Protein AF-H2XKS6-F1 (afdb_monomer_lite)

pLDDT: mean 90.23, std 12.4, range [43.0, 98.5]

Foldseek 3Di:
DDPPPPPPPPPDDDDDADDPDPDPDDDLQADWDWDQDPVRDTYTDGDGHWADFQAAPPPRHGAPQADGDHPVVVVVDDPSNQFDPDVCTNHHDPVVVVVVVVVVVVVVVVVVVVVVVVVVVVVVVVVVVVVVVD

InterPro domains:
  IPR008195 Large ribosomal subunit protein eL34 [PF01199] (13-106)
  IPR008195 Large ribosomal subunit protein eL34 [PR01250] (25-38)
  IPR008195 Large ribosomal subunit protein eL34 [PR01250] (38-55)
  IPR008195 Large ribosomal subunit protein eL34 [PR01250] (56-66)
  IPR008195 Large ribosomal subunit protein eL34 [PR01250] (76-98)
  IPR008195 Large ribosomal subunit protein eL34 [PTHR46595] (5-124)
  IPR018065 Large ribosomal subunit protein eL34, conserved site [PS01145] (27-40)
  IPR038562 Large ribosomal subunit protein eL34, C-terminal domain superfamily [G3DSA:6.20.340.10] (52-128)

Organism: Ciona intestinalis (NCBI:txid7719)

Sequence (134 aa):
LQSVHHFFLTLEMVQRLTYRRRLSYNTSSNRRRISKTPGGRLVYLHTKKVGSIPKCGDTKRQLFGIKPARPKELMSMCKRKKHVTRAYGGCLSSKAVRDRIVRAFLVEEQKIVVRVLKAQESKERLFTQIIHNK

Secondary structure (DSSP, 8-state):
-------------------SSS--S--GGG-EEEEE-TTS-EEEEEPPPPPBPPB-TTT-PBPTT---B-HHHHHHS-GGGT--SSTTTTTS-HHHHHHHHHHHHHHHHHHHHHHHHHHHHHHHHHHHHHHHT-

Structure (mmCIF, N/CA/C/O backbone):
data_AF-H2XKS6-F1
#
_entry.id   AF-H2XKS6-F1
#
loop_
_atom_site.group_PDB
_atom_site.id
_atom_site.type_symbol
_atom_site.label_atom_id
_atom_site.label_alt_id
_atom_site.label_comp_id
_atom_site.label_asym_id
_atom_site.label_entity_id
_atom_site.label_seq_id
_atom_site.pdbx_PDB_ins_code
_atom_site.Cartn_x
_atom_site.Cartn_y
_atom_site.Cartn_z
_atom_site.occupancy
_atom_site.B_iso_or_equiv
_atom_site.auth_seq_id
_atom_site.auth_comp_id
_atom_site.auth_asym_id
_atom_site.auth_atom_id
_atom_site.pdbx_PDB_model_num
ATOM 1 N N . LEU A 1 1 ? 14.188 -46.295 -56.832 1.00 43.00 1 LEU A N 1
ATOM 2 C CA . LEU A 1 1 ? 15.200 -45.225 -56.679 1.00 43.00 1 LEU A CA 1
ATOM 3 C C . LEU A 1 1 ? 14.681 -44.231 -55.646 1.00 43.00 1 LEU A C 1
ATOM 5 O O . LEU A 1 1 ? 13.840 -43.403 -55.964 1.00 43.00 1 LEU A O 1
ATOM 9 N N . GLN A 1 2 ? 15.072 -44.423 -54.383 1.00 48.72 2 GLN A N 1
ATOM 10 C CA . GLN A 1 2 ? 14.695 -43.567 -53.255 1.00 48.72 2 GLN A CA 1
ATOM 11 C C . GLN A 1 2 ? 15.447 -42.236 -53.363 1.00 48.72 2 GLN A C 1
ATOM 13 O O . GLN A 1 2 ? 16.642 -42.178 -53.083 1.00 48.72 2 GLN A O 1
ATOM 18 N N . SER A 1 3 ? 14.758 -41.164 -53.752 1.00 50.94 3 SER A N 1
ATOM 19 C CA . SER A 1 3 ? 15.295 -39.807 -53.628 1.00 50.94 3 SER A CA 1
ATOM 20 C C . SER A 1 3 ? 15.190 -39.352 -52.176 1.00 50.94 3 SER A C 1
ATOM 22 O O . SER A 1 3 ? 14.229 -38.705 -51.764 1.00 50.94 3 SER A O 1
ATOM 24 N N . VAL A 1 4 ? 16.207 -39.705 -51.395 1.00 56.03 4 VAL A N 1
ATOM 25 C CA . VAL A 1 4 ? 16.576 -39.037 -50.143 1.00 56.03 4 VAL A CA 1
ATOM 26 C C . VAL A 1 4 ? 17.013 -37.605 -50.469 1.00 56.03 4 VAL A C 1
ATOM 28 O O . VAL A 1 4 ? 18.200 -37.306 -50.580 1.00 56.03 4 VAL A O 1
ATOM 31 N N . HIS A 1 5 ? 16.051 -36.698 -50.648 1.00 54.75 5 HIS A N 1
ATOM 32 C CA . HIS A 1 5 ? 16.346 -35.269 -50.620 1.00 54.75 5 HIS A CA 1
ATOM 33 C C . HIS A 1 5 ? 16.681 -34.885 -49.179 1.00 54.75 5 HIS A C 1
ATOM 35 O O . HIS A 1 5 ? 15.814 -34.778 -48.313 1.00 54.75 5 HIS A O 1
ATOM 41 N N . HIS A 1 6 ? 17.982 -34.731 -48.942 1.00 52.59 6 HIS A N 1
ATOM 42 C CA . HIS A 1 6 ? 18.567 -34.114 -47.763 1.00 52.59 6 HIS A CA 1
ATOM 43 C C . HIS A 1 6 ? 17.808 -32.832 -47.403 1.00 52.59 6 HIS A C 1
ATOM 45 O O . HIS A 1 6 ? 17.865 -31.833 -48.123 1.00 52.59 6 HIS A O 1
ATOM 51 N N . PHE A 1 7 ? 17.123 -32.862 -46.264 1.00 52.69 7 PHE A N 1
ATOM 52 C CA . PHE A 1 7 ? 16.547 -31.692 -45.618 1.00 52.69 7 PHE A CA 1
ATOM 53 C C . PHE A 1 7 ? 17.709 -30.851 -45.064 1.00 52.69 7 PHE A C 1
ATOM 55 O O . PHE A 1 7 ? 18.109 -30.989 -43.908 1.00 52.69 7 PHE A O 1
ATOM 62 N N . PHE A 1 8 ? 18.333 -30.045 -45.927 1.00 53.69 8 PHE A N 1
ATOM 63 C CA . PHE A 1 8 ? 19.369 -29.089 -45.544 1.00 53.69 8 PHE A CA 1
ATOM 64 C C . PHE A 1 8 ? 18.745 -28.047 -44.607 1.00 53.69 8 PHE A C 1
ATOM 66 O O . PHE A 1 8 ? 18.130 -27.077 -45.041 1.00 53.69 8 PHE A O 1
ATOM 73 N N . LEU A 1 9 ? 18.900 -28.253 -43.299 1.00 58.19 9 LEU A N 1
ATOM 74 C CA . LEU A 1 9 ? 18.703 -27.220 -42.289 1.00 58.19 9 LEU A CA 1
ATOM 75 C C . LEU A 1 9 ? 19.766 -26.140 -42.521 1.00 58.19 9 LEU A C 1
ATOM 77 O O . LEU A 1 9 ? 20.876 -26.220 -41.996 1.00 58.19 9 LEU A O 1
ATOM 81 N N . THR A 1 10 ? 19.450 -25.138 -43.340 1.00 61.75 10 THR A N 1
ATOM 82 C CA . THR A 1 10 ? 20.245 -23.915 -43.444 1.00 61.75 10 THR A CA 1
ATOM 83 C C . THR A 1 10 ? 20.268 -23.266 -42.064 1.00 61.75 10 THR A C 1
ATOM 85 O O . THR A 1 10 ? 19.270 -22.698 -41.618 1.00 61.75 10 THR A O 1
ATOM 88 N N . LEU A 1 11 ? 21.391 -23.402 -41.358 1.00 61.28 11 LEU A N 1
ATOM 89 C CA . LEU A 1 11 ? 21.653 -22.747 -40.081 1.00 61.28 11 LEU A CA 1
ATOM 90 C C . LEU A 1 11 ? 21.768 -21.238 -40.328 1.00 61.28 11 LEU A C 1
ATOM 92 O O . LEU A 1 11 ? 22.864 -20.697 -40.467 1.00 61.28 11 LEU A O 1
ATOM 96 N N . GLU A 1 12 ? 20.626 -20.562 -40.441 1.00 64.56 12 GLU A N 1
ATOM 97 C CA . GLU A 1 12 ? 20.577 -19.116 -40.611 1.00 64.56 12 GLU A CA 1
ATOM 98 C C . GLU A 1 12 ? 21.201 -18.460 -39.369 1.00 64.56 12 GLU A C 1
ATOM 100 O O . GLU A 1 12 ? 20.758 -18.656 -38.231 1.00 64.56 12 GLU A O 1
ATOM 105 N N . MET A 1 13 ? 22.300 -17.732 -39.566 1.00 72.75 13 MET A N 1
ATOM 106 C CA . MET A 1 13 ? 23.067 -17.160 -38.465 1.00 72.75 13 MET A CA 1
ATOM 107 C C . MET A 1 13 ? 22.278 -16.014 -37.815 1.00 72.75 13 MET A C 1
ATOM 109 O O . MET A 1 13 ? 22.258 -14.886 -38.303 1.00 72.75 13 MET A O 1
ATOM 113 N N . VAL A 1 14 ? 21.639 -16.292 -36.677 1.00 80.19 14 VAL A N 1
ATOM 114 C CA . VAL A 1 14 ? 20.882 -15.295 -35.905 1.00 80.19 14 VAL A CA 1
ATOM 115 C C . VAL A 1 14 ? 21.810 -14.197 -35.368 1.00 80.19 14 VAL A C 1
ATOM 117 O O . VAL A 1 14 ? 22.900 -14.465 -34.856 1.00 80.19 14 VAL A O 1
ATOM 120 N N . GLN A 1 15 ? 21.355 -12.941 -35.422 1.00 86.31 15 GLN A N 1
ATOM 121 C CA . GLN A 1 15 ? 22.102 -11.793 -34.905 1.00 86.31 15 GLN A CA 1
ATOM 122 C C . GLN A 1 15 ? 22.358 -11.919 -33.390 1.00 86.31 15 GLN A C 1
ATOM 124 O O . GLN A 1 15 ? 21.443 -11.823 -32.568 1.00 86.31 15 GLN A O 1
ATOM 129 N N . ARG A 1 16 ? 23.631 -12.099 -33.013 1.00 90.88 16 ARG A N 1
ATOM 130 C CA . ARG A 1 16 ? 24.081 -12.161 -31.613 1.00 90.88 16 ARG A CA 1
ATOM 131 C C . ARG A 1 16 ? 24.133 -10.768 -30.981 1.00 90.88 16 ARG A C 1
ATOM 133 O O . ARG A 1 16 ? 24.395 -9.771 -31.649 1.00 90.88 16 ARG A O 1
ATOM 140 N N . LEU A 1 17 ? 23.914 -10.710 -29.667 1.00 92.19 17 LEU A N 1
ATOM 141 C CA . LEU A 1 17 ? 23.856 -9.465 -28.900 1.00 92.19 17 LEU A CA 1
ATOM 142 C C . LEU A 1 17 ? 24.850 -9.459 -27.745 1.00 92.19 17 LEU A C 1
ATOM 144 O O . LEU A 1 17 ? 24.989 -10.447 -27.026 1.00 92.19 17 LEU A O 1
ATOM 148 N N . THR A 1 18 ? 25.459 -8.302 -27.504 1.00 93.69 18 THR A N 1
ATOM 149 C CA . THR A 1 18 ? 26.391 -8.068 -26.398 1.00 93.69 18 THR A CA 1
ATOM 150 C C . THR A 1 18 ? 25.779 -7.148 -25.347 1.00 93.69 18 THR A C 1
ATOM 152 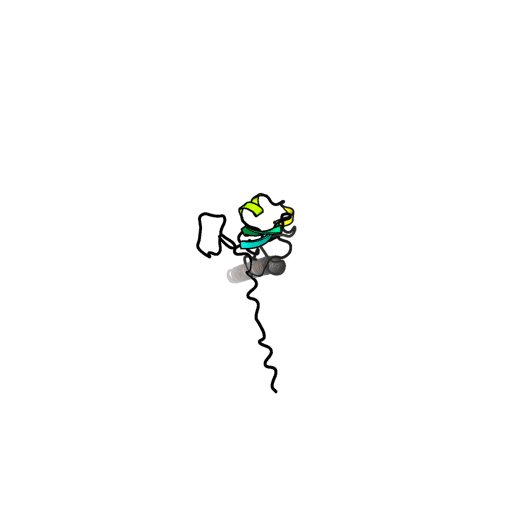O O . THR A 1 18 ? 24.961 -6.270 -25.644 1.00 93.69 18 THR A O 1
ATOM 155 N N . TYR A 1 19 ? 26.144 -7.349 -24.079 1.00 94.88 19 TYR A N 1
ATOM 156 C CA . TYR A 1 19 ? 25.695 -6.455 -23.016 1.00 94.88 19 TYR A CA 1
ATOM 157 C C . TYR A 1 19 ? 26.336 -5.078 -23.151 1.00 94.88 19 TYR A C 1
ATOM 159 O O . TYR A 1 19 ? 27.517 -4.942 -23.438 1.00 94.88 19 TYR A O 1
ATOM 167 N N . ARG A 1 20 ? 25.527 -4.043 -22.911 1.00 92.81 20 ARG A N 1
ATOM 168 C CA . ARG A 1 20 ? 25.944 -2.639 -23.037 1.00 92.81 20 ARG A CA 1
ATOM 169 C C . ARG A 1 20 ? 26.505 -2.057 -21.739 1.00 92.81 20 ARG A C 1
ATOM 171 O O . ARG A 1 20 ? 27.127 -1.004 -21.755 1.00 92.81 20 ARG A O 1
ATOM 178 N N . ARG A 1 21 ? 26.232 -2.702 -20.602 1.00 93.94 21 ARG A N 1
ATOM 179 C CA . ARG A 1 21 ? 26.772 -2.339 -19.284 1.00 93.94 21 ARG A CA 1
ATOM 180 C C . ARG A 1 21 ? 27.995 -3.193 -18.980 1.00 93.94 21 ARG A C 1
ATOM 182 O O . ARG A 1 21 ? 28.069 -4.327 -19.433 1.00 93.94 21 ARG A O 1
ATOM 189 N N . ARG A 1 22 ? 28.866 -2.684 -18.104 1.00 95.00 22 ARG A N 1
ATOM 190 C CA . ARG A 1 22 ? 30.039 -3.412 -17.587 1.00 95.00 22 ARG A CA 1
ATOM 191 C C . ARG A 1 22 ? 29.678 -4.741 -16.899 1.00 95.00 22 ARG A C 1
ATOM 193 O O . ARG A 1 22 ? 30.488 -5.651 -16.864 1.00 95.00 22 ARG A O 1
ATOM 200 N N . LEU A 1 23 ? 28.461 -4.863 -16.356 1.00 95.69 23 LEU A N 1
ATOM 201 C CA . LEU A 1 23 ? 27.991 -6.078 -15.687 1.00 95.69 23 LEU A CA 1
ATOM 202 C C . LEU A 1 23 ? 27.637 -7.181 -16.700 1.00 95.69 23 LEU A C 1
ATOM 204 O O . LEU A 1 23 ? 26.615 -7.089 -17.390 1.00 95.69 23 LEU A O 1
ATOM 208 N N . SER A 1 24 ? 28.440 -8.245 -16.714 1.00 94.50 24 SER A N 1
ATOM 209 C CA . SER A 1 24 ? 28.290 -9.413 -17.593 1.00 94.50 24 SER A CA 1
ATOM 210 C C . SER A 1 24 ? 27.308 -10.472 -17.072 1.00 94.50 24 SER A C 1
ATOM 212 O O . SER A 1 24 ? 26.740 -11.228 -17.854 1.00 94.50 24 SER A O 1
ATOM 214 N N . TYR A 1 25 ? 27.041 -10.517 -15.766 1.00 96.38 25 TYR A N 1
ATOM 215 C CA . TYR A 1 25 ? 26.217 -11.568 -15.162 1.00 96.38 25 TYR A CA 1
ATOM 216 C C . TYR A 1 25 ? 24.704 -11.383 -15.378 1.00 96.38 25 TYR A C 1
ATOM 218 O O . TYR A 1 25 ? 24.186 -10.264 -15.526 1.00 96.38 25 TYR A O 1
ATOM 226 N N . ASN A 1 26 ? 23.966 -12.499 -15.359 1.00 95.06 26 ASN A N 1
ATOM 227 C CA . ASN A 1 26 ? 22.504 -12.525 -15.449 1.00 95.06 26 ASN A CA 1
ATOM 228 C C . ASN A 1 26 ? 21.849 -12.390 -14.065 1.00 95.06 26 ASN A C 1
ATOM 230 O O . ASN A 1 26 ? 21.461 -13.371 -13.440 1.00 95.06 26 ASN A O 1
ATOM 234 N N . THR A 1 27 ? 21.722 -11.155 -13.583 1.00 95.69 27 THR A N 1
ATOM 235 C CA . THR A 1 27 ? 21.089 -10.849 -12.292 1.00 95.69 27 THR A CA 1
ATOM 236 C C . THR A 1 27 ? 19.722 -10.183 -12.466 1.00 95.69 27 THR A C 1
ATOM 238 O O . THR A 1 27 ? 19.393 -9.635 -13.520 1.00 95.69 27 THR A O 1
ATOM 241 N N . SER A 1 28 ? 18.911 -10.155 -11.401 1.00 93.94 28 SER A N 1
ATOM 242 C CA . SER A 1 28 ? 17.585 -9.508 -11.414 1.00 93.94 28 SER A CA 1
ATOM 243 C C . SER A 1 28 ? 17.627 -8.009 -11.749 1.00 93.94 28 SER A C 1
ATOM 245 O O . SER A 1 28 ? 16.666 -7.471 -12.297 1.00 93.94 28 SER A O 1
ATOM 247 N N . SER A 1 29 ? 18.727 -7.317 -11.433 1.00 93.50 29 SER A N 1
ATOM 248 C CA . SER A 1 29 ? 18.956 -5.908 -11.787 1.00 93.50 29 SER A CA 1
ATOM 249 C C . SER A 1 29 ? 19.418 -5.717 -13.233 1.00 93.50 29 SER A C 1
ATOM 251 O O . SER A 1 29 ? 19.228 -4.630 -13.784 1.00 93.50 29 SER A O 1
ATOM 253 N N . ASN A 1 30 ? 19.993 -6.752 -13.851 1.00 96.00 30 ASN A N 1
ATOM 254 C CA . ASN A 1 30 ? 20.504 -6.726 -15.218 1.00 96.00 30 ASN A CA 1
ATOM 255 C C . ASN A 1 30 ? 19.549 -7.375 -16.227 1.00 96.00 30 ASN A C 1
ATOM 257 O O . ASN A 1 30 ? 19.974 -7.761 -17.310 1.00 96.00 30 ASN A O 1
ATOM 261 N N . ARG A 1 31 ? 18.256 -7.498 -15.906 1.00 95.75 31 ARG A N 1
ATOM 262 C CA . ARG A 1 31 ? 17.251 -7.967 -16.870 1.00 95.75 31 ARG A CA 1
ATOM 263 C C . ARG A 1 31 ? 17.147 -7.016 -18.069 1.00 95.75 31 ARG A C 1
ATOM 265 O O . ARG A 1 31 ? 17.356 -5.802 -17.958 1.00 95.75 31 ARG A O 1
ATOM 272 N N . ARG A 1 32 ? 16.870 -7.594 -19.236 1.00 95.75 32 ARG A N 1
ATOM 273 C CA . ARG A 1 32 ? 16.958 -6.947 -20.551 1.00 95.75 32 ARG A CA 1
ATOM 274 C C . ARG A 1 32 ? 15.785 -7.395 -21.417 1.00 95.75 32 ARG A C 1
ATOM 276 O O . ARG A 1 32 ? 15.347 -8.533 -21.285 1.00 95.75 32 ARG A O 1
ATOM 283 N N . ARG A 1 33 ? 15.334 -6.530 -22.326 1.00 95.88 33 ARG A N 1
ATOM 284 C CA . ARG A 1 33 ? 14.490 -6.914 -23.468 1.00 95.88 33 ARG A CA 1
ATOM 285 C C . ARG A 1 33 ? 15.256 -6.672 -24.764 1.00 95.88 33 ARG A C 1
ATOM 287 O O . ARG A 1 33 ? 15.995 -5.688 -24.856 1.00 95.88 33 ARG A O 1
ATOM 294 N N . ILE A 1 34 ? 15.062 -7.540 -25.747 1.00 95.94 34 ILE A N 1
ATOM 295 C CA . ILE A 1 34 ? 15.562 -7.330 -27.106 1.00 95.94 34 ILE A CA 1
ATOM 296 C C . ILE A 1 34 ? 14.564 -6.423 -27.831 1.00 95.94 34 ILE A C 1
ATOM 298 O O . ILE A 1 34 ? 13.357 -6.634 -27.741 1.00 95.94 34 ILE A O 1
ATOM 302 N N . SER A 1 35 ? 15.057 -5.384 -28.499 1.00 94.56 35 SER A N 1
ATOM 303 C CA . SER A 1 35 ? 14.247 -4.463 -29.299 1.00 94.56 35 SER A CA 1
ATOM 304 C C . SER A 1 35 ? 14.889 -4.292 -30.667 1.00 94.56 35 SER A C 1
ATOM 306 O O . SER A 1 35 ? 16.107 -4.129 -30.746 1.00 94.56 35 SER A O 1
ATOM 308 N N . LYS A 1 36 ? 14.075 -4.279 -31.726 1.00 94.94 36 LYS A N 1
ATOM 309 C CA . LYS A 1 36 ? 14.497 -3.787 -33.041 1.00 94.94 36 LYS A CA 1
ATOM 310 C C . LYS A 1 36 ? 14.553 -2.264 -32.988 1.00 94.94 36 LYS A C 1
ATOM 312 O O . LYS A 1 36 ? 13.623 -1.634 -32.478 1.00 94.94 36 LYS A O 1
ATOM 317 N N . THR A 1 37 ? 15.661 -1.685 -33.426 1.00 93.88 37 THR A N 1
ATOM 318 C CA . THR A 1 37 ? 15.783 -0.235 -33.606 1.00 93.88 37 THR A CA 1
ATOM 319 C C . THR A 1 37 ? 15.315 0.162 -35.009 1.00 93.88 37 THR A C 1
ATOM 321 O O . THR A 1 37 ? 15.283 -0.696 -35.892 1.00 93.88 37 THR A O 1
ATOM 324 N N . PRO A 1 38 ? 14.983 1.445 -35.251 1.00 97.12 38 PRO A N 1
ATOM 325 C CA . PRO A 1 38 ? 14.630 1.920 -36.592 1.00 97.12 38 PRO A CA 1
ATOM 326 C C . PRO A 1 38 ? 15.697 1.618 -37.656 1.00 97.12 38 PRO A C 1
ATOM 328 O O . PRO A 1 38 ? 15.359 1.324 -38.791 1.00 97.12 38 PRO A O 1
ATOM 331 N N . GLY A 1 39 ? 16.981 1.591 -37.278 1.00 94.06 39 GLY A N 1
ATOM 332 C CA . GLY A 1 39 ? 18.089 1.200 -38.161 1.00 94.06 39 GLY A CA 1
ATOM 333 C C . GLY A 1 39 ? 18.245 -0.312 -38.379 1.00 94.06 39 GLY A C 1
ATOM 334 O O . GLY A 1 39 ? 19.332 -0.756 -38.729 1.00 94.06 39 GLY A O 1
ATOM 335 N N . GLY A 1 40 ? 17.224 -1.119 -38.075 1.00 90.00 40 GLY A N 1
ATOM 336 C CA . GLY A 1 40 ? 17.198 -2.560 -38.356 1.00 90.00 40 GLY A CA 1
ATOM 337 C C . GLY A 1 40 ? 18.063 -3.440 -37.446 1.00 90.00 40 GLY A C 1
ATOM 338 O O . GLY A 1 40 ? 18.127 -4.649 -37.652 1.00 90.00 40 GLY A O 1
ATOM 339 N N . ARG A 1 41 ? 18.713 -2.883 -36.415 1.00 92.69 41 ARG A N 1
ATOM 340 C CA . ARG A 1 41 ? 19.599 -3.637 -35.506 1.00 92.69 41 ARG A CA 1
ATOM 341 C C . ARG A 1 41 ? 18.836 -4.140 -34.283 1.00 92.69 41 ARG A C 1
ATOM 343 O O . ARG A 1 41 ? 18.059 -3.396 -33.679 1.00 92.69 41 ARG A O 1
ATOM 350 N N . LEU A 1 42 ? 19.106 -5.372 -33.853 1.00 94.88 42 LEU A N 1
ATOM 351 C CA . LEU A 1 42 ? 18.678 -5.845 -32.538 1.00 94.88 42 LEU A CA 1
ATOM 352 C C . LEU A 1 42 ? 19.575 -5.246 -31.446 1.00 94.88 42 LEU A C 1
ATOM 354 O O . LEU A 1 42 ? 20.800 -5.237 -31.560 1.00 94.88 42 LEU A O 1
ATOM 358 N N . VAL A 1 43 ? 18.967 -4.719 -30.381 1.00 94.62 43 VAL A N 1
ATOM 359 C CA . VAL A 1 43 ? 19.684 -4.089 -29.261 1.00 94.62 43 VAL A CA 1
ATOM 360 C C . VAL A 1 43 ? 19.035 -4.459 -27.927 1.00 94.62 43 VAL A C 1
ATOM 362 O O . VAL A 1 43 ? 17.809 -4.529 -27.811 1.00 94.62 43 VAL A O 1
ATOM 365 N N . TYR A 1 44 ? 19.853 -4.640 -26.881 1.00 96.00 44 TYR A N 1
ATOM 366 C CA . TYR A 1 44 ? 19.356 -4.763 -25.510 1.00 96.00 44 TYR A CA 1
ATOM 367 C C . TYR A 1 44 ? 18.922 -3.413 -24.930 1.00 96.00 44 TYR A C 1
ATOM 369 O O . TYR A 1 44 ? 19.706 -2.459 -24.844 1.00 96.00 44 TYR A O 1
ATOM 377 N N . LEU A 1 45 ? 17.689 -3.377 -24.425 1.00 95.75 45 LEU A N 1
ATOM 378 C CA . LEU A 1 45 ? 17.191 -2.330 -23.537 1.00 95.75 45 LEU A CA 1
ATOM 379 C C . LEU A 1 45 ? 17.077 -2.880 -22.116 1.00 95.75 45 LEU A C 1
ATOM 381 O O . LEU A 1 45 ? 16.451 -3.913 -21.875 1.00 95.75 45 LEU A O 1
ATOM 385 N N . HIS A 1 46 ? 17.688 -2.184 -21.160 1.00 95.44 46 HIS A N 1
ATOM 386 C CA . HIS A 1 46 ? 17.671 -2.600 -19.762 1.00 95.44 46 HIS A CA 1
ATOM 387 C C . HIS A 1 46 ? 16.337 -2.259 -19.103 1.00 95.44 46 HIS A C 1
ATOM 389 O O . HIS A 1 46 ? 15.949 -1.093 -19.010 1.00 95.44 46 HIS A O 1
ATOM 395 N N . THR A 1 47 ? 15.663 -3.281 -18.589 1.00 94.81 47 THR A N 1
ATOM 396 C CA . THR A 1 47 ? 14.404 -3.122 -17.861 1.00 94.81 47 THR A CA 1
ATOM 397 C C . THR A 1 47 ? 14.681 -2.792 -16.400 1.00 94.81 47 THR A C 1
ATOM 399 O O . THR A 1 47 ? 15.554 -3.389 -15.768 1.00 94.81 47 THR A O 1
ATOM 402 N N . LYS A 1 48 ? 13.923 -1.854 -15.831 1.00 94.81 48 LYS A N 1
ATOM 403 C CA . LYS A 1 48 ? 13.960 -1.574 -14.390 1.00 94.81 48 LYS A CA 1
ATOM 404 C C . LYS A 1 48 ? 13.274 -2.709 -13.615 1.00 94.81 48 LYS A C 1
ATOM 406 O O . LYS A 1 48 ? 12.390 -3.375 -14.144 1.00 94.81 48 LYS A O 1
ATOM 411 N N . LYS A 1 49 ? 13.653 -2.899 -12.345 1.00 95.25 49 LYS A N 1
ATOM 412 C CA . LYS A 1 49 ? 12.937 -3.811 -11.438 1.00 95.25 49 LYS A CA 1
ATOM 413 C C . LYS A 1 49 ? 11.491 -3.345 -11.260 1.00 95.25 49 LYS A C 1
ATOM 415 O O . LYS A 1 49 ? 11.253 -2.144 -11.147 1.00 95.25 49 LYS A O 1
ATOM 420 N N . VAL A 1 50 ? 10.558 -4.288 -11.211 1.00 93.50 50 VAL A N 1
ATOM 421 C CA . VAL A 1 50 ? 9.143 -3.994 -10.962 1.00 93.50 50 VAL A CA 1
ATOM 422 C C . VAL A 1 50 ? 8.947 -3.429 -9.552 1.00 93.50 50 VAL A C 1
ATOM 424 O O . VAL A 1 50 ? 9.668 -3.794 -8.622 1.00 93.50 50 VAL A O 1
ATOM 427 N N . GLY A 1 51 ? 8.010 -2.490 -9.411 1.00 93.81 51 GLY A N 1
ATOM 428 C CA . GLY A 1 51 ? 7.609 -1.955 -8.111 1.00 93.81 51 GLY A CA 1
ATOM 429 C C . GLY A 1 51 ? 6.816 -2.981 -7.304 1.00 93.81 51 GLY A C 1
ATOM 430 O O . GLY A 1 51 ? 6.178 -3.865 -7.875 1.00 93.81 51 GLY A O 1
ATOM 431 N N . SER A 1 52 ? 6.843 -2.858 -5.979 1.00 92.94 52 SER A N 1
ATOM 432 C CA . SER A 1 52 ? 6.014 -3.689 -5.110 1.00 92.94 52 SER A CA 1
ATOM 433 C C . SER A 1 52 ? 4.544 -3.277 -5.202 1.00 92.94 52 SER A C 1
ATOM 435 O O . SER A 1 52 ? 4.206 -2.100 -5.353 1.00 92.94 52 SER A O 1
ATOM 437 N N . ILE A 1 53 ? 3.660 -4.270 -5.113 1.00 94.50 53 ILE A N 1
ATOM 438 C CA . ILE A 1 53 ? 2.216 -4.051 -5.060 1.00 94.50 53 ILE A CA 1
ATOM 439 C C . ILE A 1 53 ? 1.839 -3.598 -3.640 1.00 94.50 53 ILE A C 1
ATOM 441 O O . ILE A 1 53 ? 2.206 -4.289 -2.685 1.0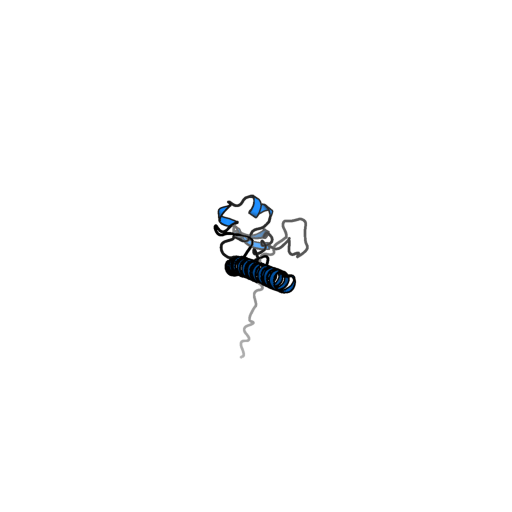0 94.50 53 ILE A O 1
ATOM 445 N N . PRO A 1 54 ? 1.106 -2.481 -3.475 1.00 95.00 54 PRO A N 1
ATOM 446 C CA . PRO A 1 54 ? 0.634 -2.029 -2.169 1.00 95.00 54 PRO A CA 1
ATOM 447 C C . PRO A 1 54 ? -0.309 -3.052 -1.528 1.00 95.00 54 PRO A C 1
ATOM 449 O O . PRO A 1 54 ? -1.253 -3.525 -2.165 1.00 95.00 54 PRO A O 1
ATOM 452 N N . LYS A 1 55 ? -0.065 -3.379 -0.257 1.00 96.12 55 LYS A N 1
ATOM 453 C CA . LYS A 1 55 ? -0.846 -4.352 0.518 1.00 96.12 55 LYS A CA 1
ATOM 454 C C . LYS A 1 55 ? -1.439 -3.698 1.760 1.00 96.12 55 LYS A C 1
ATOM 456 O O . LYS A 1 55 ? -0.851 -2.784 2.326 1.00 96.12 55 LYS A O 1
ATOM 461 N N . CYS A 1 56 ? -2.592 -4.197 2.187 1.00 96.12 56 CYS A N 1
ATOM 462 C CA . CYS A 1 56 ? -3.252 -3.789 3.418 1.00 96.12 56 CYS A CA 1
ATOM 463 C C . CYS A 1 56 ? -2.398 -4.152 4.640 1.00 96.12 56 CYS A C 1
ATOM 465 O O . CYS A 1 56 ? -1.892 -5.272 4.717 1.00 96.12 56 CYS A O 1
ATOM 467 N N . GLY A 1 57 ? -2.313 -3.253 5.625 1.00 93.06 57 GLY A N 1
ATOM 468 C CA . GLY A 1 57 ? -1.631 -3.513 6.900 1.00 93.06 57 GLY A CA 1
ATOM 469 C C . GLY A 1 57 ? -2.171 -4.746 7.638 1.00 93.06 57 GLY A C 1
ATOM 470 O O . GLY A 1 57 ? -1.382 -5.619 7.999 1.00 93.06 57 GLY A O 1
ATOM 471 N N . ASP A 1 58 ? -3.500 -4.846 7.760 1.00 93.44 58 ASP A N 1
ATOM 472 C CA . ASP A 1 58 ? -4.175 -5.907 8.527 1.00 93.44 58 ASP A CA 1
ATOM 473 C C . ASP A 1 58 ? -4.304 -7.211 7.727 1.00 93.44 58 ASP A C 1
ATOM 475 O O . ASP A 1 58 ? -3.753 -8.243 8.086 1.00 93.44 58 ASP A O 1
ATOM 479 N N . THR A 1 59 ? -5.006 -7.164 6.592 1.00 92.62 59 THR A N 1
ATOM 480 C CA . THR A 1 59 ? -5.376 -8.371 5.834 1.00 92.62 59 THR A CA 1
ATOM 481 C C . THR A 1 59 ? -4.303 -8.848 4.860 1.00 92.62 59 THR A C 1
ATOM 483 O O . THR A 1 59 ? -4.487 -9.879 4.219 1.00 92.62 59 THR A O 1
ATOM 486 N N . LYS A 1 60 ? -3.226 -8.071 4.658 1.00 94.12 60 LYS A N 1
ATOM 487 C CA . LYS A 1 60 ? -2.165 -8.297 3.650 1.00 94.12 60 LYS A CA 1
ATOM 488 C C . LYS A 1 60 ? -2.651 -8.448 2.199 1.00 94.12 60 LYS A C 1
ATOM 490 O O . LYS A 1 60 ? -1.847 -8.715 1.306 1.00 94.12 60 LYS A O 1
ATOM 495 N N . ARG A 1 61 ? -3.941 -8.215 1.937 1.00 93.75 61 ARG A N 1
ATOM 496 C CA . ARG A 1 61 ? -4.536 -8.212 0.594 1.00 93.75 61 ARG A CA 1
ATOM 497 C C . ARG A 1 61 ? -4.053 -7.008 -0.206 1.00 93.75 61 ARG A C 1
ATOM 499 O O . ARG A 1 61 ? -3.762 -5.958 0.365 1.00 93.75 61 ARG A O 1
ATOM 506 N N . GLN A 1 62 ? -3.998 -7.151 -1.524 1.00 95.12 62 GLN A N 1
ATOM 507 C CA . GLN A 1 62 ? -3.661 -6.057 -2.431 1.00 95.12 62 GLN A CA 1
ATOM 508 C C . GLN A 1 62 ? -4.646 -4.887 -2.288 1.00 95.12 62 GLN A C 1
ATOM 510 O O . GLN A 1 62 ? -5.857 -5.084 -2.178 1.00 95.12 62 GLN A O 1
ATOM 515 N N . LEU A 1 63 ? -4.120 -3.662 -2.301 1.00 94.88 63 LEU A N 1
ATOM 516 C CA . LEU A 1 63 ? -4.923 -2.443 -2.323 1.00 94.88 63 LEU A CA 1
ATOM 517 C C . LEU A 1 63 ? -5.220 -2.034 -3.766 1.00 94.88 63 LEU A C 1
ATOM 519 O O . LEU A 1 63 ? -4.314 -1.824 -4.572 1.00 94.88 63 LEU A O 1
ATOM 523 N N . PHE A 1 64 ? -6.506 -1.886 -4.071 1.00 93.31 64 PHE A N 1
ATOM 524 C CA . PHE A 1 64 ? -6.978 -1.382 -5.357 1.00 93.31 64 PHE A CA 1
ATOM 525 C C . PHE A 1 64 ? -6.943 0.149 -5.408 1.00 93.31 64 PHE A C 1
ATOM 527 O O . PHE A 1 64 ? -7.060 0.822 -4.381 1.00 93.31 64 PHE A O 1
ATOM 534 N N . GLY A 1 65 ? -6.788 0.696 -6.616 1.00 93.06 65 GLY A N 1
ATOM 535 C CA . GLY A 1 65 ? -6.759 2.143 -6.861 1.00 93.06 65 GLY A CA 1
ATOM 536 C C . GLY A 1 65 ? -5.401 2.818 -6.632 1.00 93.06 65 GLY A C 1
ATOM 537 O O . GLY A 1 65 ? -5.294 4.026 -6.809 1.00 93.06 65 GLY A O 1
ATOM 538 N N . ILE A 1 66 ? -4.354 2.062 -6.279 1.00 95.00 66 ILE A N 1
ATOM 539 C CA . ILE A 1 66 ? -2.991 2.582 -6.097 1.00 95.00 66 ILE A CA 1
ATOM 540 C C . ILE A 1 66 ? -2.081 1.979 -7.159 1.00 95.00 66 ILE A C 1
ATOM 542 O O . ILE A 1 66 ? -2.031 0.758 -7.324 1.00 95.00 66 ILE A O 1
ATOM 546 N N . LYS A 1 67 ? -1.331 2.826 -7.870 1.00 94.38 67 LYS A N 1
ATOM 547 C CA . LYS A 1 67 ? -0.404 2.355 -8.902 1.00 94.38 67 LYS A CA 1
ATOM 548 C C . LYS A 1 67 ? 0.868 1.775 -8.256 1.00 94.38 67 LYS A C 1
ATOM 550 O O . LYS A 1 67 ? 1.546 2.512 -7.536 1.00 94.38 67 LYS A O 1
ATOM 555 N N . PRO A 1 68 ? 1.243 0.510 -8.531 1.00 95.25 68 PRO A N 1
ATOM 556 C CA . PRO A 1 68 ? 2.523 -0.032 -8.086 1.00 95.25 68 PRO A CA 1
ATOM 557 C C . PRO A 1 68 ? 3.669 0.673 -8.820 1.00 95.25 68 PRO A C 1
ATOM 559 O O . PRO A 1 68 ? 3.634 0.838 -10.042 1.00 95.25 68 PRO A O 1
ATOM 562 N N . ALA A 1 69 ? 4.685 1.106 -8.079 1.00 95.12 69 ALA A N 1
ATOM 563 C CA . ALA A 1 69 ? 5.835 1.822 -8.626 1.00 95.12 69 ALA A CA 1
ATOM 564 C C . ALA A 1 69 ? 7.064 1.662 -7.723 1.00 95.12 69 ALA A C 1
ATOM 566 O O . ALA A 1 69 ? 6.958 1.249 -6.567 1.00 95.12 69 ALA A O 1
ATOM 567 N N . ARG A 1 70 ? 8.253 1.973 -8.250 1.00 95.50 70 ARG A N 1
ATOM 568 C CA . ARG A 1 70 ? 9.494 1.956 -7.455 1.00 95.50 70 ARG A CA 1
ATOM 569 C C . ARG A 1 70 ? 9.548 3.159 -6.501 1.00 95.50 70 ARG A C 1
ATOM 571 O O . ARG A 1 70 ? 8.976 4.190 -6.840 1.00 95.50 70 ARG A O 1
ATOM 578 N N . PRO A 1 71 ? 10.318 3.118 -5.395 1.00 95.50 71 PRO A N 1
ATOM 579 C CA . PRO A 1 71 ? 10.418 4.240 -4.451 1.00 95.50 71 PRO A CA 1
ATOM 580 C C . PRO A 1 71 ? 10.731 5.597 -5.106 1.00 95.50 71 PRO A C 1
ATOM 582 O O . PRO A 1 71 ? 10.046 6.581 -4.848 1.00 95.50 71 PRO A O 1
ATOM 585 N N . LYS A 1 72 ? 11.685 5.642 -6.047 1.00 95.38 72 LYS A N 1
ATOM 586 C CA . LYS A 1 72 ? 12.026 6.877 -6.776 1.00 95.38 72 LYS A CA 1
ATOM 587 C C . LYS A 1 72 ? 10.883 7.389 -7.663 1.00 95.38 72 LYS A C 1
ATOM 589 O O . LYS A 1 72 ? 10.688 8.592 -7.781 1.00 95.38 72 LYS A O 1
ATOM 594 N N . GLU A 1 73 ? 10.123 6.484 -8.275 1.00 95.12 73 GLU A N 1
ATOM 595 C CA . GLU A 1 73 ? 8.961 6.834 -9.102 1.00 95.12 73 GLU A CA 1
ATOM 596 C C . GLU A 1 73 ? 7.782 7.271 -8.219 1.00 95.12 73 GLU A C 1
ATOM 598 O O . GLU A 1 73 ? 7.121 8.257 -8.530 1.00 95.12 73 GLU A O 1
ATOM 603 N N . LEU A 1 74 ? 7.571 6.615 -7.071 1.00 94.25 74 LEU A N 1
ATOM 604 C CA . LEU A 1 74 ? 6.581 6.999 -6.056 1.00 94.25 74 LEU A CA 1
ATOM 605 C C . LEU A 1 74 ? 6.788 8.434 -5.559 1.00 94.25 74 LEU A C 1
ATOM 607 O O . LEU A 1 74 ? 5.808 9.168 -5.403 1.00 94.25 74 LEU A O 1
ATOM 611 N N . MET A 1 75 ? 8.037 8.861 -5.364 1.00 95.06 75 MET A N 1
ATOM 612 C CA . MET A 1 75 ? 8.332 10.248 -4.988 1.00 95.06 75 MET A CA 1
ATOM 613 C C . MET A 1 75 ? 7.830 11.246 -6.040 1.00 95.06 75 MET A C 1
ATOM 615 O O . MET A 1 75 ? 7.212 12.241 -5.680 1.00 95.06 75 MET A O 1
ATOM 619 N N . SER A 1 76 ? 8.017 10.946 -7.328 1.00 96.12 76 SER A N 1
ATOM 620 C CA . SER A 1 76 ? 7.638 11.833 -8.438 1.00 96.12 76 SER A CA 1
ATOM 621 C C . SER A 1 76 ? 6.143 11.784 -8.799 1.00 96.12 76 SER A C 1
ATOM 623 O O . SER A 1 76 ? 5.609 12.743 -9.350 1.00 96.12 76 SER A O 1
ATOM 625 N N . MET A 1 77 ? 5.430 10.694 -8.495 1.00 95.25 77 MET A N 1
ATOM 626 C CA . MET A 1 77 ? 4.011 10.562 -8.851 1.00 95.25 77 MET A CA 1
ATOM 627 C C . MET A 1 77 ? 3.094 11.543 -8.102 1.00 95.25 77 MET A C 1
ATOM 629 O O . MET A 1 77 ? 3.299 11.856 -6.929 1.00 95.25 77 MET A O 1
ATOM 633 N N . CYS A 1 78 ? 1.996 11.945 -8.752 1.00 96.44 78 CYS A N 1
ATOM 634 C CA . CYS A 1 78 ? 0.955 12.763 -8.129 1.00 96.44 78 CYS A CA 1
ATOM 635 C C . CYS A 1 78 ? 0.216 12.016 -7.003 1.00 96.44 78 CYS A C 1
ATOM 637 O O . CYS A 1 78 ? 0.123 10.783 -6.999 1.00 96.44 78 CYS A O 1
ATOM 639 N N . LYS A 1 79 ? -0.359 12.769 -6.053 1.00 93.75 79 LYS A N 1
ATOM 640 C CA . LYS A 1 79 ? -1.045 12.215 -4.871 1.00 93.75 79 LYS A CA 1
ATOM 641 C C . LYS A 1 79 ? -2.169 11.250 -5.255 1.00 93.75 79 LYS A C 1
ATOM 643 O O . LYS A 1 79 ? -2.236 10.157 -4.703 1.00 93.75 79 LYS A O 1
ATOM 648 N N . ARG A 1 80 ? -2.998 11.586 -6.252 1.00 94.94 80 ARG A N 1
ATOM 649 C CA . ARG A 1 80 ? -4.134 10.758 -6.716 1.00 94.94 80 ARG A CA 1
ATOM 650 C C . ARG A 1 80 ? -3.750 9.310 -7.035 1.00 94.94 80 ARG A C 1
ATOM 652 O O . ARG A 1 80 ? -4.496 8.408 -6.701 1.00 94.94 80 ARG A O 1
ATOM 659 N N . LYS A 1 81 ? -2.572 9.077 -7.621 1.00 95.00 81 LYS A N 1
ATOM 660 C CA . LYS A 1 81 ? -2.097 7.726 -7.982 1.00 95.00 81 LYS A CA 1
ATOM 661 C C . LYS A 1 81 ? -1.577 6.916 -6.782 1.00 95.00 81 LYS A C 1
ATOM 663 O 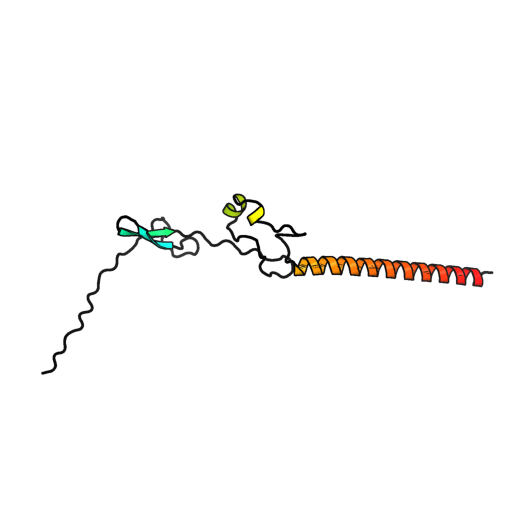O . LYS A 1 81 ? -1.341 5.718 -6.926 1.00 95.00 81 LYS A O 1
ATOM 668 N N . LYS A 1 82 ? -1.364 7.571 -5.632 1.00 94.12 82 LYS A N 1
ATOM 669 C CA . LYS A 1 82 ? -0.750 7.018 -4.413 1.00 94.12 82 LYS A CA 1
ATOM 670 C C . LYS A 1 82 ? -1.739 6.731 -3.281 1.00 94.12 82 LYS A C 1
ATOM 672 O O . LYS A 1 82 ? -1.383 6.008 -2.359 1.00 94.12 82 LYS A O 1
ATOM 677 N N . HIS A 1 83 ? -2.940 7.302 -3.317 1.00 94.88 83 HIS A N 1
ATOM 678 C CA . HIS A 1 83 ? -3.901 7.229 -2.213 1.00 94.88 83 HIS A CA 1
ATOM 679 C C . HIS A 1 83 ? -5.319 6.951 -2.709 1.00 94.88 83 HIS A C 1
ATOM 681 O O . HIS A 1 83 ? -5.614 7.092 -3.892 1.00 94.88 83 HIS A O 1
ATOM 687 N N . VAL A 1 84 ? -6.195 6.601 -1.767 1.00 95.31 84 VAL A N 1
ATOM 688 C CA . VAL A 1 84 ? -7.648 6.529 -1.961 1.00 95.31 84 VAL A CA 1
ATOM 689 C C . VAL A 1 84 ? -8.298 7.525 -0.998 1.00 95.31 84 VAL A C 1
ATOM 691 O O . VAL A 1 84 ? -7.750 7.770 0.071 1.00 95.31 84 VAL A O 1
ATOM 694 N N . THR A 1 85 ? -9.447 8.098 -1.355 1.00 95.50 85 THR A N 1
ATOM 695 C CA . THR A 1 85 ? -10.088 9.213 -0.628 1.00 95.50 85 THR A CA 1
ATOM 696 C C . THR A 1 85 ? -10.798 8.831 0.678 1.00 95.50 85 THR A C 1
ATOM 698 O O . THR A 1 85 ? -11.197 9.713 1.426 1.00 95.50 85 THR A O 1
ATOM 701 N N . ARG A 1 86 ? -10.955 7.537 0.985 1.00 94.56 86 ARG A N 1
ATOM 702 C CA . ARG A 1 86 ? -11.570 7.061 2.241 1.00 94.56 86 ARG A CA 1
ATOM 703 C C . ARG A 1 86 ? -10.629 7.177 3.450 1.00 94.56 86 ARG A C 1
ATOM 705 O O . ARG A 1 86 ? -9.411 7.262 3.288 1.00 94.56 86 ARG A O 1
ATOM 712 N N . ALA A 1 87 ? -11.178 7.024 4.658 1.00 95.31 87 ALA A N 1
ATOM 713 C CA . ALA A 1 87 ? -10.397 6.859 5.887 1.00 95.31 87 ALA A CA 1
ATOM 714 C C . ALA A 1 87 ? -9.378 5.707 5.768 1.00 95.31 87 ALA A C 1
ATOM 716 O O . ALA A 1 87 ? -9.691 4.634 5.244 1.00 95.31 87 ALA A O 1
ATOM 717 N N . TYR A 1 88 ? -8.142 5.949 6.223 1.00 95.69 88 TYR A N 1
ATOM 718 C CA . TYR A 1 88 ? -6.986 5.050 6.055 1.00 95.69 88 TYR A CA 1
ATOM 719 C C . TYR A 1 88 ? -6.727 4.604 4.600 1.00 95.69 88 TYR A C 1
ATOM 721 O O . TYR A 1 88 ? -6.148 3.538 4.344 1.00 95.69 88 TYR A O 1
ATOM 729 N N . GLY A 1 89 ? -7.153 5.410 3.622 1.00 94.75 89 GLY A N 1
ATOM 730 C CA . GLY A 1 89 ? -6.921 5.164 2.207 1.00 94.75 89 GLY A CA 1
ATOM 731 C C . GLY A 1 89 ? -5.430 5.075 1.894 1.00 94.75 89 GLY A C 1
ATOM 732 O O . GLY A 1 89 ? -4.629 5.881 2.354 1.00 94.75 89 GLY A O 1
ATOM 733 N N . GLY A 1 90 ? -5.036 4.062 1.128 1.00 92.88 90 GLY A N 1
ATOM 734 C CA . GLY A 1 90 ? -3.619 3.803 0.860 1.00 92.88 90 GLY A CA 1
ATOM 735 C C . GLY A 1 90 ? -2.926 2.870 1.854 1.00 92.88 90 GLY A C 1
ATOM 736 O O . GLY A 1 90 ? -1.908 2.282 1.508 1.00 92.88 90 GLY A O 1
ATOM 737 N N . CYS A 1 91 ? -3.495 2.686 3.047 1.00 94.44 91 CYS A N 1
ATOM 738 C CA . CYS A 1 91 ? -2.927 1.849 4.107 1.00 94.44 91 CYS A CA 1
ATOM 739 C C . CYS A 1 91 ? -3.766 0.587 4.355 1.00 94.44 91 CYS A C 1
ATOM 741 O O . CYS A 1 91 ? -3.238 -0.524 4.460 1.00 94.44 91 CYS A O 1
ATOM 743 N N . LEU A 1 92 ? -5.092 0.742 4.404 1.00 96.25 92 LEU A N 1
ATOM 744 C CA . LEU A 1 92 ? -6.020 -0.337 4.736 1.00 96.25 92 LEU A CA 1
ATOM 745 C C . LEU A 1 92 ? -7.006 -0.622 3.609 1.00 96.25 92 LEU A C 1
ATOM 747 O O . LEU A 1 92 ? -7.392 0.263 2.846 1.00 96.25 92 LEU A O 1
ATOM 751 N N . SER A 1 93 ? -7.445 -1.877 3.523 1.00 95.56 93 SER A N 1
ATOM 752 C CA . SER A 1 93 ? -8.540 -2.302 2.645 1.00 95.56 93 SER A CA 1
ATOM 753 C C . SER A 1 93 ? -9.892 -1.800 3.168 1.00 95.56 93 SER A C 1
ATOM 755 O O . SER A 1 93 ? -10.043 -1.561 4.362 1.00 95.56 93 SER A O 1
ATOM 757 N N . SER A 1 94 ? -10.888 -1.649 2.290 1.00 94.56 94 SER A N 1
ATOM 758 C CA . SER A 1 94 ? -12.239 -1.203 2.676 1.00 94.56 94 SER A CA 1
ATOM 759 C C . SER A 1 94 ? -12.862 -2.090 3.757 1.00 94.56 94 SER A C 1
ATOM 761 O O . SER A 1 94 ? -13.429 -1.577 4.717 1.00 94.56 94 SER A O 1
ATOM 763 N N . LYS A 1 95 ? -12.684 -3.412 3.641 1.00 95.25 95 LYS A N 1
ATOM 764 C CA . LYS A 1 95 ? -13.146 -4.383 4.639 1.00 95.25 95 LYS A CA 1
ATOM 765 C C . LYS A 1 95 ? -12.497 -4.146 6.006 1.00 95.25 95 LYS A C 1
ATOM 767 O O . LYS A 1 95 ? -13.210 -4.000 6.985 1.00 95.25 95 LYS A O 1
ATOM 772 N N . ALA A 1 96 ? -11.170 -4.002 6.054 1.00 96.25 96 ALA A N 1
ATOM 773 C CA . ALA A 1 96 ? -10.457 -3.746 7.308 1.00 96.25 96 ALA A CA 1
ATOM 774 C C . ALA A 1 96 ? -10.878 -2.420 7.967 1.00 96.25 96 ALA A C 1
ATOM 776 O O . ALA A 1 96 ? -11.016 -2.354 9.185 1.00 96.25 96 ALA A O 1
ATOM 777 N N . VAL A 1 97 ? -11.121 -1.374 7.167 1.00 96.81 97 VAL A N 1
ATOM 778 C CA . VAL A 1 97 ? -11.633 -0.090 7.672 1.00 96.81 97 VAL A CA 1
ATOM 779 C C . VAL A 1 97 ? -13.024 -0.264 8.284 1.00 96.81 97 VAL A C 1
ATOM 781 O O . VAL A 1 97 ? -13.241 0.181 9.407 1.00 96.81 97 VAL A O 1
ATOM 784 N N . ARG A 1 98 ? -13.937 -0.967 7.602 1.00 96.75 98 ARG A N 1
ATOM 785 C CA . ARG A 1 98 ? -15.272 -1.279 8.136 1.00 96.75 98 ARG A CA 1
ATOM 786 C C . ARG A 1 98 ? -15.185 -2.058 9.447 1.00 96.75 98 ARG A C 1
ATOM 788 O O . ARG A 1 98 ? -15.815 -1.665 10.421 1.00 96.75 98 ARG A O 1
ATOM 795 N N . ASP A 1 99 ? -14.368 -3.106 9.490 1.00 96.81 99 ASP A N 1
ATOM 796 C CA . ASP A 1 99 ? -14.217 -3.941 10.683 1.00 96.81 99 ASP A CA 1
ATOM 797 C C . ASP A 1 99 ? -13.627 -3.143 11.858 1.00 96.81 99 ASP A C 1
ATOM 799 O O . ASP A 1 99 ? -13.956 -3.410 13.009 1.00 96.81 99 ASP A O 1
ATOM 803 N N . ARG A 1 100 ? -12.753 -2.159 11.607 1.00 97.12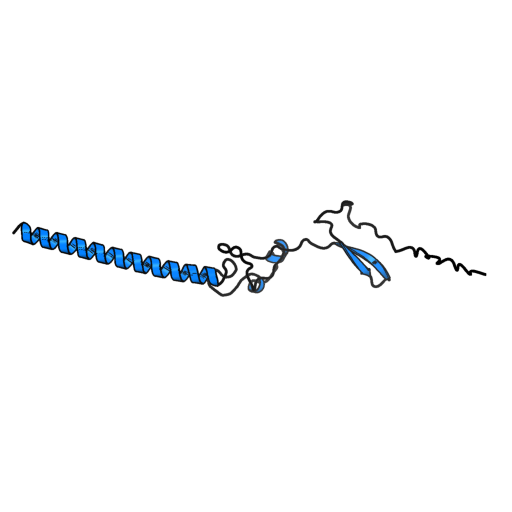 100 ARG A N 1
ATOM 804 C CA . ARG A 1 100 ? -12.252 -1.247 12.653 1.00 97.12 100 ARG A CA 1
ATOM 805 C C . ARG A 1 100 ? -13.339 -0.309 13.168 1.00 97.12 100 ARG A C 1
ATOM 807 O O . ARG A 1 100 ? -13.444 -0.157 14.376 1.00 97.12 100 ARG A O 1
ATOM 814 N N . ILE A 1 101 ? -14.138 0.278 12.276 1.00 97.62 101 ILE A N 1
ATOM 815 C CA . ILE A 1 101 ? -15.237 1.180 12.656 1.00 97.62 101 ILE A CA 1
ATOM 816 C C . ILE A 1 101 ? -16.262 0.429 13.512 1.00 97.62 101 ILE A C 1
ATOM 818 O O . ILE A 1 101 ? -16.586 0.874 14.608 1.00 97.62 101 ILE A O 1
ATOM 822 N N . VAL A 1 102 ? -16.713 -0.741 13.050 1.00 98.19 102 VAL A N 1
ATOM 823 C CA . VAL A 1 102 ? -17.710 -1.549 13.769 1.00 98.19 102 VAL A CA 1
ATOM 824 C C . VAL A 1 102 ? -17.166 -2.033 15.110 1.00 98.19 102 VAL A C 1
ATOM 826 O O . VAL A 1 102 ? -17.855 -1.920 16.118 1.00 98.19 102 VAL A O 1
ATOM 829 N N . ARG A 1 103 ? -15.922 -2.530 15.158 1.00 98.12 103 ARG A N 1
ATOM 830 C CA . ARG A 1 103 ? -15.314 -2.958 16.428 1.00 98.12 103 ARG A CA 1
ATOM 831 C C . ARG A 1 103 ? -15.154 -1.803 17.407 1.00 98.12 103 ARG A C 1
ATOM 833 O O . ARG A 1 103 ? -15.459 -1.989 18.575 1.00 98.12 103 ARG A O 1
ATOM 840 N N . ALA A 1 104 ? -14.697 -0.637 16.948 1.00 98.25 104 ALA A N 1
ATOM 841 C CA . ALA A 1 104 ? -14.560 0.535 17.808 1.00 98.25 104 ALA A CA 1
ATOM 842 C C . ALA A 1 104 ? -15.912 0.933 18.410 1.00 98.25 104 ALA A C 1
ATOM 844 O O . ALA A 1 104 ? -16.007 1.093 19.619 1.00 98.25 104 ALA A O 1
ATOM 845 N N . PHE A 1 105 ? -16.960 0.996 17.585 1.00 98.50 105 PHE A N 1
ATOM 846 C CA . PHE A 1 105 ? -18.310 1.300 18.047 1.00 98.50 105 PHE A CA 1
ATOM 847 C C . PHE A 1 105 ? -18.811 0.287 19.086 1.00 98.50 105 PHE A C 1
ATOM 849 O O . PHE A 1 105 ? -19.107 0.663 20.213 1.00 98.50 105 PHE A O 1
ATOM 856 N N . LEU A 1 106 ? -18.829 -1.008 18.749 1.00 98.50 106 LEU A N 1
ATOM 857 C CA . LEU A 1 106 ? -19.367 -2.041 19.643 1.00 98.50 106 LEU A CA 1
ATOM 858 C C . LEU A 1 106 ? -18.606 -2.135 20.969 1.00 98.50 106 LEU A C 1
ATOM 860 O O . LEU A 1 106 ? -19.217 -2.362 22.010 1.00 98.50 106 LEU A O 1
ATOM 864 N N . VAL A 1 107 ? -17.284 -1.962 20.946 1.00 98.31 107 VAL A N 1
ATOM 865 C CA . VAL A 1 107 ? -16.470 -1.973 22.167 1.00 98.31 107 VAL A CA 1
ATOM 866 C C . VAL A 1 107 ? -16.783 -0.763 23.046 1.00 98.31 107 VAL A C 1
ATOM 868 O O . VAL A 1 107 ? -16.850 -0.911 24.264 1.00 98.31 107 VAL A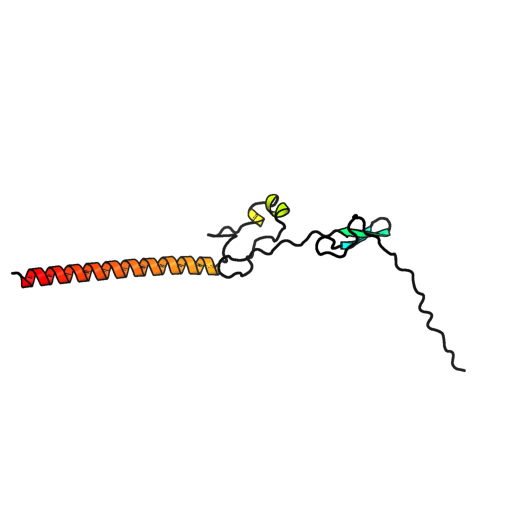 O 1
ATOM 871 N N . GLU A 1 108 ? -16.993 0.418 22.467 1.00 98.38 108 GLU A N 1
ATOM 872 C CA . GLU A 1 108 ? -17.388 1.599 23.241 1.00 98.38 108 GLU A CA 1
ATOM 873 C C . GLU A 1 108 ? -18.797 1.458 23.830 1.00 98.38 108 GLU A C 1
ATOM 875 O O . GLU A 1 108 ? -18.982 1.724 25.018 1.00 98.38 108 GLU A O 1
ATOM 880 N N . GLU A 1 109 ? -19.756 0.929 23.068 1.00 98.12 109 GLU A N 1
ATOM 881 C CA . GLU A 1 109 ? -21.106 0.639 23.572 1.00 98.12 109 GLU A CA 1
ATOM 882 C C . GLU A 1 109 ? -21.071 -0.359 24.740 1.00 98.12 109 GLU A C 1
ATOM 884 O O . GLU A 1 109 ? -21.633 -0.108 25.808 1.00 98.12 109 GLU A O 1
ATOM 889 N N . GLN A 1 110 ? -20.323 -1.458 24.600 1.00 97.81 110 GLN A N 1
ATOM 890 C CA . GLN A 1 110 ? -20.143 -2.431 25.682 1.00 97.81 110 GLN A CA 1
ATOM 891 C C . GLN A 1 110 ? -19.503 -1.798 26.926 1.00 97.81 110 GLN A C 1
ATOM 893 O O . GLN A 1 110 ? -19.942 -2.064 28.047 1.00 97.81 110 GLN A O 1
ATOM 898 N N . LYS A 1 111 ? -18.503 -0.920 26.762 1.00 98.00 111 LYS A N 1
ATOM 899 C CA . LYS A 1 111 ? -17.891 -0.191 27.887 1.00 98.00 111 LYS A CA 1
ATOM 900 C C . LYS A 1 111 ? -18.884 0.728 28.595 1.00 98.00 111 LYS A C 1
ATOM 902 O O . LYS A 1 111 ? -18.783 0.897 29.811 1.00 98.00 111 LYS A O 1
ATOM 907 N N . ILE A 1 112 ? -19.804 1.364 27.872 1.00 97.50 112 ILE A N 1
ATOM 908 C CA . ILE A 1 112 ? -20.851 2.203 28.474 1.00 97.50 112 ILE A CA 1
ATOM 909 C C . ILE A 1 112 ? -21.806 1.329 29.288 1.00 97.50 112 ILE A C 1
ATOM 911 O O . ILE A 1 112 ? -22.001 1.606 30.471 1.00 97.50 112 ILE A O 1
ATOM 915 N N . VAL A 1 113 ? -22.311 0.238 28.707 1.00 97.81 113 VAL A N 1
ATOM 916 C CA . VAL A 1 113 ? -23.221 -0.697 29.392 1.00 97.81 113 VAL A CA 1
ATOM 917 C C . VAL A 1 113 ? -22.592 -1.238 30.677 1.00 97.81 113 VAL A C 1
ATOM 919 O O . VAL A 1 113 ? -23.200 -1.163 31.743 1.00 97.81 113 VAL A O 1
ATOM 922 N N . VAL A 1 114 ? -21.338 -1.695 30.615 1.00 97.56 114 VAL A N 1
ATOM 923 C CA . VAL A 1 114 ? -20.618 -2.202 31.795 1.00 97.56 114 VAL A CA 1
ATOM 924 C C . VAL A 1 114 ? -20.459 -1.125 32.875 1.00 97.56 114 VAL A C 1
ATOM 926 O O . VAL A 1 114 ? -20.559 -1.435 34.061 1.00 97.56 114 VAL A O 1
ATOM 929 N N . ARG A 1 115 ? -20.225 0.141 32.504 1.00 96.94 115 ARG A N 1
ATOM 930 C CA . ARG A 1 115 ? -20.140 1.248 33.473 1.00 96.94 115 ARG A CA 1
ATOM 931 C C . ARG A 1 115 ? -21.487 1.544 34.130 1.00 96.94 115 ARG A C 1
ATOM 933 O O . ARG A 1 115 ? -21.520 1.746 35.341 1.00 96.94 115 ARG A O 1
ATOM 940 N N . VAL A 1 116 ? -22.574 1.546 33.360 1.00 97.06 116 VAL A N 1
ATOM 941 C CA . VAL A 1 116 ? -23.928 1.809 33.873 1.00 97.06 116 VAL A CA 1
ATOM 942 C C . VAL A 1 116 ? -24.371 0.710 34.835 1.00 97.06 116 VAL A C 1
ATOM 944 O O . VAL A 1 116 ? -24.795 1.028 35.942 1.00 97.06 116 VAL A O 1
ATOM 947 N N . LEU A 1 117 ? -24.194 -0.563 34.466 1.00 96.94 117 LEU A N 1
ATOM 948 C CA . LEU A 1 117 ? -24.552 -1.695 35.328 1.00 96.94 117 LEU A CA 1
ATOM 949 C C . LEU A 1 117 ? -23.783 -1.664 36.658 1.00 96.94 117 LEU A C 1
ATOM 951 O O . LEU A 1 117 ? -24.381 -1.817 37.719 1.00 96.94 117 LEU A O 1
ATOM 955 N N . LYS A 1 118 ? -22.475 -1.369 36.622 1.00 96.31 118 LYS A N 1
ATOM 956 C CA . LYS A 1 118 ? -21.664 -1.207 37.843 1.00 96.31 118 LYS A CA 1
ATOM 957 C C . LYS A 1 118 ? -22.140 -0.045 38.718 1.00 96.31 118 LYS A C 1
ATOM 959 O O . LYS A 1 118 ? -22.157 -0.170 39.939 1.00 96.31 118 LYS A O 1
ATOM 964 N N . ALA A 1 119 ? -22.522 1.081 38.113 1.00 95.25 119 ALA A N 1
ATOM 965 C CA . ALA A 1 119 ? -23.037 2.230 38.852 1.00 95.25 119 ALA A CA 1
ATOM 966 C C . ALA A 1 119 ? -24.401 1.927 39.502 1.00 95.25 119 ALA A C 1
ATOM 968 O O . ALA A 1 119 ? -24.623 2.301 40.655 1.00 95.25 119 ALA A O 1
ATOM 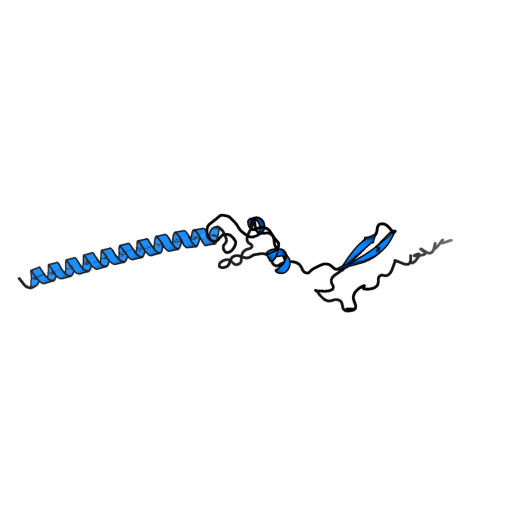969 N N . GLN A 1 120 ? -25.286 1.205 38.808 1.00 95.25 120 GLN A N 1
ATOM 970 C CA . GLN A 1 120 ? -26.568 0.750 39.355 1.00 95.25 120 GLN A CA 1
ATOM 971 C C . GLN A 1 120 ? -26.366 -0.203 40.535 1.00 95.25 120 GLN A C 1
ATOM 973 O O . GLN A 1 120 ? -26.879 0.071 41.617 1.00 95.25 120 GLN A O 1
ATOM 978 N N . GLU A 1 121 ? -25.527 -1.228 40.376 1.00 95.00 121 GLU A N 1
ATOM 979 C CA . GLU A 1 121 ? -25.210 -2.178 41.448 1.00 95.00 121 GLU A CA 1
ATOM 980 C C . GLU A 1 121 ? -24.602 -1.472 42.674 1.00 95.00 121 GLU A C 1
ATOM 982 O O . GLU A 1 121 ? -24.989 -1.737 43.812 1.00 95.00 121 GLU A O 1
ATOM 987 N N . SER A 1 122 ? -23.690 -0.511 42.470 1.00 93.19 122 SER A N 1
ATOM 988 C CA . SER A 1 122 ? -23.149 0.281 43.584 1.00 93.19 122 SER A CA 1
ATOM 989 C C . SER A 1 122 ? -24.219 1.110 44.301 1.00 93.19 122 SER A C 1
ATOM 991 O O . SER A 1 122 ? -24.185 1.222 45.525 1.00 93.19 122 SER A O 1
ATOM 993 N N . LYS A 1 123 ? -25.193 1.656 43.563 1.00 93.56 123 LYS A N 1
ATOM 994 C CA . LYS A 1 123 ? -26.288 2.455 44.124 1.00 93.56 123 LYS A CA 1
ATOM 995 C C . LYS A 1 123 ? -27.253 1.585 44.929 1.00 93.56 123 LYS A C 1
ATOM 997 O O . LYS A 1 123 ? -27.667 1.995 46.010 1.00 93.56 123 LYS A O 1
ATOM 1002 N N . GLU A 1 124 ? -27.574 0.393 44.431 1.00 91.94 124 GLU A N 1
ATOM 1003 C CA . GLU A 1 124 ? -28.405 -0.595 45.131 1.00 91.94 124 GLU A CA 1
ATOM 1004 C C . GLU A 1 124 ? -27.741 -1.070 46.425 1.00 91.94 124 GLU A C 1
ATOM 1006 O O . GLU A 1 124 ? -28.378 -1.038 47.477 1.00 91.94 124 GLU A O 1
ATOM 1011 N N . ARG A 1 125 ? -26.444 -1.407 46.391 1.00 91.00 125 ARG A N 1
ATOM 1012 C CA . ARG A 1 125 ? -25.682 -1.787 47.594 1.00 91.00 125 ARG A CA 1
ATOM 1013 C C . ARG A 1 125 ? -25.684 -0.679 48.648 1.00 91.00 125 ARG A C 1
ATOM 1015 O O . ARG A 1 125 ? -25.980 -0.948 49.811 1.00 91.00 125 ARG A O 1
ATOM 1022 N N . LEU A 1 126 ? -25.422 0.568 48.245 1.00 89.06 126 LEU A N 1
ATOM 1023 C CA . LEU A 1 126 ? -25.495 1.724 49.146 1.00 89.06 126 LEU A CA 1
ATOM 1024 C C . LEU A 1 126 ? -26.894 1.875 49.754 1.00 89.06 126 LEU A C 1
ATOM 1026 O O . LEU A 1 126 ? -27.015 2.074 50.959 1.00 89.06 126 LEU A O 1
ATOM 1030 N N . PHE A 1 127 ? -27.948 1.729 48.948 1.00 89.00 127 PHE A N 1
ATOM 1031 C CA . PHE A 1 127 ? -29.327 1.797 49.430 1.00 89.00 127 PHE A CA 1
ATOM 1032 C C . PHE A 1 127 ? -29.637 0.691 50.448 1.00 89.00 127 PHE A C 1
ATOM 1034 O O . PHE A 1 127 ? -30.146 0.986 51.528 1.00 89.00 127 PHE A O 1
ATOM 1041 N N . THR A 1 128 ? -29.269 -0.563 50.160 1.00 87.62 128 THR A N 1
ATOM 1042 C CA . THR A 1 128 ? -29.453 -1.675 51.107 1.00 87.62 128 THR A CA 1
ATOM 1043 C C . THR A 1 128 ? -28.680 -1.458 52.401 1.00 87.62 128 THR A C 1
ATOM 1045 O O . THR A 1 128 ? -29.202 -1.731 53.475 1.00 87.62 128 THR A O 1
ATOM 1048 N N . GLN A 1 129 ? -27.470 -0.902 52.329 1.00 83.50 129 GLN A N 1
ATOM 1049 C CA . GLN A 1 129 ? -26.644 -0.659 53.507 1.00 83.50 129 GLN A CA 1
ATOM 1050 C C . GLN A 1 129 ? -27.185 0.490 54.367 1.00 83.50 129 GLN A C 1
ATOM 1052 O O . GLN A 1 129 ? -27.079 0.428 55.589 1.00 83.50 129 GLN A O 1
ATOM 1057 N N . ILE A 1 130 ? -27.819 1.496 53.755 1.00 84.50 130 ILE A N 1
ATOM 1058 C CA . ILE A 1 130 ? -28.555 2.548 54.471 1.00 84.50 130 ILE A CA 1
ATOM 1059 C C . ILE A 1 130 ? -29.783 1.965 55.178 1.00 84.50 130 ILE A C 1
ATOM 1061 O O . ILE A 1 130 ? -29.998 2.280 56.342 1.00 84.50 130 ILE A O 1
ATOM 1065 N N . ILE A 1 131 ? -30.569 1.115 54.503 1.00 81.12 131 ILE A N 1
ATOM 1066 C CA . ILE A 1 131 ? -31.740 0.450 55.106 1.00 81.12 131 ILE A CA 1
ATOM 1067 C C . ILE A 1 131 ? -31.312 -0.412 56.302 1.00 81.12 131 ILE A C 1
ATOM 1069 O O . ILE A 1 131 ? -31.988 -0.409 57.319 1.00 81.12 131 ILE A O 1
ATOM 1073 N N . HIS A 1 132 ? -30.192 -1.131 56.192 1.00 77.81 132 HIS A N 1
ATOM 1074 C CA . HIS A 1 132 ? -29.753 -2.077 57.220 1.00 77.81 132 HIS A CA 1
ATOM 1075 C C . HIS A 1 132 ? -29.116 -1.426 58.463 1.00 77.81 132 HIS A C 1
ATOM 1077 O O . HIS A 1 132 ? -29.048 -2.075 59.503 1.00 77.81 132 HIS A O 1
ATOM 1083 N N . ASN A 1 133 ? -28.623 -0.185 58.353 1.00 71.94 133 ASN A N 1
ATOM 1084 C CA . ASN A 1 133 ? -28.032 0.594 59.457 1.00 71.94 133 ASN A CA 1
ATOM 1085 C C . ASN A 1 133 ? -29.022 1.589 60.094 1.00 71.94 133 ASN A C 1
ATOM 1087 O O . ASN A 1 133 ? -28.611 2.439 60.886 1.00 71.94 133 ASN A O 1
ATOM 1091 N N . LYS A 1 134 ? -30.297 1.525 59.710 1.00 57.56 134 LYS A N 1
ATOM 1092 C CA . LYS A 1 134 ? -31.381 2.351 60.240 1.00 57.56 134 LYS A CA 1
ATOM 1093 C C . LYS A 1 134 ? -32.291 1.500 61.112 1.00 57.56 134 LYS A C 1
ATOM 1095 O O . LYS A 1 134 ? -32.783 2.056 62.115 1.00 57.56 134 LYS A O 1
#

Radius of gyration: 34.82 Å; chains: 1; bounding box: 62×58×117 Å